Protein AF-A0AAU4BJX2-F1 (afdb_monomer)

Secondary structure (DSSP, 8-state):
----------HHHHHHHHHHHHHHHHHHHHH-TT-S-HHHHHHHHHHHHHHTT--PPPPPPPPPPPTT-SPPPPHHHHHHHHHHHHS--

Radius of gyration: 27.5 Å; Cα contacts (8 Å, 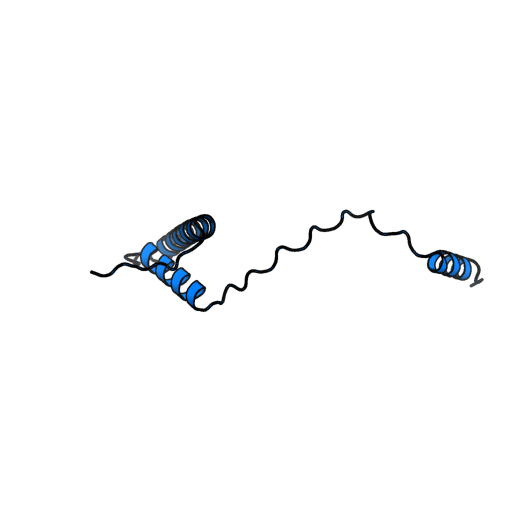|Δi|>4): 24; chains: 1; bounding box: 33×36×83 Å

Mean predicted aligned error: 17.18 Å

pLDDT: mean 71.54, std 13.53, range [39.69, 92.56]

Foldseek 3Di:
DDPPCPDPDDPVVVVVLQV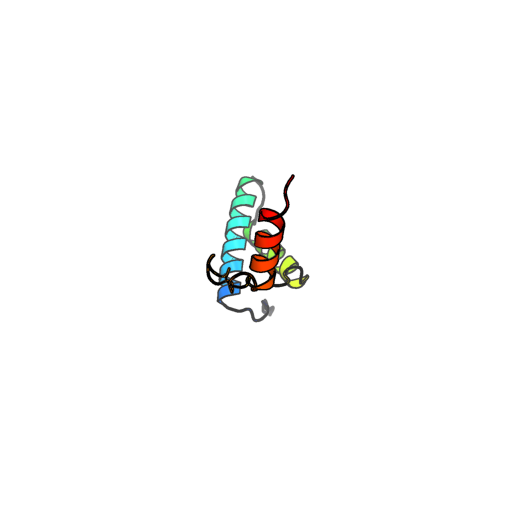QLVVQLVVVVVVDPPDPCSSVVSNVVVSVCVVVVVDPPPPDPDPDDPPPPDDPDPVVVVVVVVVVVPDDD

Solvent-accessible surface area (backbone atoms only — not comparable to full-atom values): 5714 Å² total; per-residue (Å²): 143,79,81,83,76,70,70,97,60,60,70,67,60,50,51,53,50,55,52,51,23,52,54,47,16,54,56,43,53,73,72,34,96,75,63,89,53,37,52,62,53,30,45,52,52,52,50,54,46,57,72,67,57,73,70,67,81,75,74,78,76,74,80,79,75,63,92,83,76,67,79,72,81,57,71,66,56,58,52,51,53,51,54,59,70,67,52,81,131

Sequence (89 aa):
MTTDDAPDRDPDVQREIDVAVRELARRLAGWAGGMQNPEAFAREFFNDMLAAQTWRPIPKPAPLRAPGTGTGPPDEFFTLTENIRRKPR

Nearest PDB structures (foldseek):
  5bsh-assembly1_D  TM=4.589E-01  e=5.312E+00  Medicago truncatula
  2m64-assembly1_A  TM=3.711E-01  e=9.737E+00  Phleum pratense

Structure (mmCIF, N/CA/C/O backbone):
data_AF-A0AAU4BJX2-F1
#
_entry.id   AF-A0AAU4BJX2-F1
#
loop_
_atom_site.group_PDB
_atom_site.id
_atom_site.type_symbol
_atom_site.label_atom_id
_atom_site.label_alt_id
_atom_site.label_comp_id
_atom_site.label_asym_id
_atom_site.label_entity_id
_atom_site.label_seq_id
_atom_site.pdbx_PDB_ins_code
_atom_site.Cartn_x
_atom_site.Cartn_y
_atom_site.Cartn_z
_atom_site.occupancy
_atom_site.B_iso_or_equiv
_atom_site.auth_seq_id
_atom_site.auth_comp_id
_atom_site.auth_asym_id
_atom_site.auth_atom_id
_atom_site.pdbx_PDB_model_num
ATOM 1 N N . MET A 1 1 ? 5.394 -17.946 22.851 1.00 41.12 1 MET A N 1
ATOM 2 C CA . MET A 1 1 ? 6.162 -18.442 21.696 1.00 41.12 1 MET A CA 1
ATOM 3 C C . MET A 1 1 ? 5.307 -18.198 20.468 1.00 41.12 1 MET A C 1
ATOM 5 O O . MET A 1 1 ? 4.435 -19.005 20.193 1.00 41.12 1 MET A O 1
ATOM 9 N N . THR A 1 2 ? 5.510 -17.052 19.821 1.00 39.69 2 THR A N 1
ATOM 10 C CA . THR A 1 2 ? 4.966 -16.736 18.495 1.00 39.69 2 THR A CA 1
ATOM 11 C C . THR A 1 2 ? 6.005 -15.825 17.862 1.00 39.69 2 THR A C 1
ATOM 13 O O . THR A 1 2 ? 6.056 -14.637 18.166 1.00 39.69 2 THR A O 1
ATOM 16 N N . THR A 1 3 ? 6.949 -16.415 17.134 1.00 45.31 3 THR A N 1
ATOM 17 C CA . THR A 1 3 ? 7.879 -15.641 16.316 1.00 45.31 3 THR A CA 1
ATOM 18 C C . THR A 1 3 ? 7.062 -15.150 15.131 1.00 45.31 3 THR A C 1
ATOM 20 O O . THR A 1 3 ? 6.546 -15.959 14.364 1.00 45.31 3 THR A O 1
ATOM 23 N N . ASP A 1 4 ? 6.854 -13.839 15.078 1.00 46.31 4 ASP A N 1
ATOM 24 C CA . ASP A 1 4 ? 6.318 -13.110 13.934 1.00 46.31 4 ASP A CA 1
ATOM 25 C C . ASP A 1 4 ? 7.336 -13.275 12.795 1.00 46.31 4 ASP A C 1
ATOM 27 O O . ASP A 1 4 ? 8.307 -12.528 12.689 1.00 46.31 4 ASP A O 1
ATOM 31 N N . ASP A 1 5 ? 7.214 -14.372 12.048 1.00 49.84 5 ASP A N 1
ATOM 32 C CA . ASP A 1 5 ? 8.086 -14.710 10.924 1.00 49.84 5 ASP A CA 1
ATOM 33 C C . ASP A 1 5 ? 7.676 -13.814 9.747 1.00 49.84 5 ASP A C 1
ATOM 35 O O . ASP A 1 5 ? 6.961 -14.212 8.824 1.00 49.84 5 ASP A O 1
ATOM 39 N N . ALA A 1 6 ? 8.051 -12.534 9.826 1.00 56.84 6 ALA A N 1
ATOM 40 C CA . ALA A 1 6 ? 8.067 -11.687 8.649 1.00 56.84 6 ALA A CA 1
ATOM 41 C C . ALA A 1 6 ? 8.946 -12.413 7.617 1.00 56.84 6 ALA A C 1
ATOM 43 O O .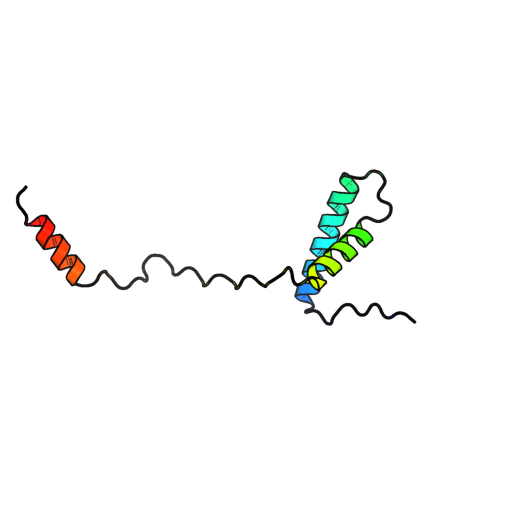 ALA A 1 6 ? 10.084 -12.753 7.949 1.00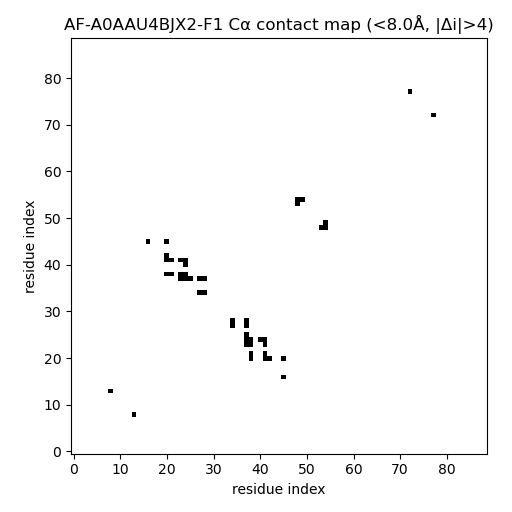 56.84 6 ALA A O 1
ATOM 44 N N . PRO A 1 7 ? 8.438 -12.698 6.404 1.00 59.41 7 PRO A N 1
ATOM 45 C CA . PRO A 1 7 ? 9.202 -13.458 5.423 1.00 59.41 7 PRO A CA 1
ATOM 46 C C . PRO A 1 7 ? 10.546 -12.763 5.209 1.00 59.41 7 PRO A C 1
ATOM 48 O O . PRO A 1 7 ? 10.578 -11.532 5.177 1.00 59.41 7 PRO A O 1
ATOM 51 N N . ASP A 1 8 ? 11.625 -13.542 5.101 1.00 64.69 8 ASP A N 1
ATOM 52 C CA . ASP A 1 8 ? 12.991 -13.048 4.903 1.00 64.69 8 ASP A CA 1
ATOM 53 C C . ASP A 1 8 ? 13.018 -12.114 3.680 1.00 64.69 8 ASP A C 1
ATOM 55 O O . ASP A 1 8 ? 12.959 -12.542 2.524 1.00 64.69 8 ASP A O 1
ATOM 59 N N . ARG A 1 9 ? 12.945 -10.809 3.953 1.00 70.31 9 ARG A N 1
ATOM 60 C CA . ARG A 1 9 ? 12.762 -9.736 2.974 1.00 70.31 9 ARG A CA 1
ATOM 61 C C . ARG A 1 9 ? 14.056 -8.951 2.900 1.00 70.31 9 ARG A C 1
ATOM 63 O O . ARG A 1 9 ? 14.693 -8.680 3.916 1.00 70.31 9 ARG A O 1
ATOM 70 N N . ASP A 1 10 ? 14.390 -8.524 1.688 1.00 82.69 10 ASP A N 1
ATOM 71 C CA . ASP A 1 10 ? 15.489 -7.595 1.452 1.00 82.69 10 ASP A CA 1
ATOM 72 C C . ASP A 1 10 ? 15.361 -6.369 2.392 1.00 82.69 10 ASP A C 1
ATOM 74 O O . ASP A 1 10 ? 14.270 -5.790 2.499 1.00 82.69 10 ASP A O 1
ATOM 78 N N . PRO A 1 11 ? 16.437 -5.969 3.096 1.00 82.81 11 PRO A N 1
ATOM 79 C CA . PRO A 1 11 ? 16.392 -4.895 4.088 1.00 82.81 11 PRO A CA 1
ATOM 80 C C . PRO A 1 11 ? 15.991 -3.537 3.499 1.00 82.81 11 PRO A C 1
ATOM 82 O O . PRO A 1 11 ? 15.409 -2.712 4.210 1.00 82.81 11 PRO A O 1
ATOM 85 N N . ASP A 1 12 ? 16.271 -3.286 2.220 1.00 78.75 12 ASP A N 1
ATOM 86 C CA . ASP A 1 12 ? 15.841 -2.061 1.551 1.00 78.75 12 ASP A CA 1
ATOM 87 C C . ASP A 1 12 ? 14.341 -2.113 1.238 1.00 78.75 12 ASP A C 1
ATOM 89 O O . ASP A 1 12 ? 13.629 -1.142 1.490 1.00 78.75 12 ASP A O 1
ATOM 93 N N . VAL A 1 13 ? 13.821 -3.268 0.806 1.00 80.44 13 VAL A N 1
ATOM 94 C CA . VAL A 1 13 ? 12.372 -3.475 0.624 1.00 80.44 13 VAL A CA 1
ATOM 95 C C . VAL A 1 13 ? 11.634 -3.312 1.952 1.00 80.44 13 VAL A C 1
ATOM 97 O O . VAL A 1 13 ? 10.587 -2.667 2.007 1.00 80.44 13 VAL A O 1
ATOM 100 N N . GLN A 1 14 ? 12.194 -3.841 3.040 1.00 82.75 14 GLN A N 1
ATOM 101 C CA . GLN A 1 14 ? 11.602 -3.709 4.367 1.00 82.75 14 GLN A CA 1
ATOM 102 C C . GLN A 1 14 ? 11.563 -2.246 4.837 1.00 82.75 14 GLN A C 1
ATOM 104 O O . GLN A 1 14 ? 10.557 -1.814 5.404 1.00 82.75 14 GLN A O 1
ATOM 109 N N . ARG A 1 15 ? 12.603 -1.457 4.531 1.00 86.81 15 ARG A N 1
ATOM 110 C CA . ARG A 1 15 ? 12.636 -0.016 4.820 1.00 86.81 15 ARG A CA 1
ATOM 111 C C . ARG A 1 15 ? 11.555 0.747 4.055 1.00 86.81 15 ARG A C 1
ATOM 113 O O . ARG A 1 15 ? 10.874 1.584 4.644 1.00 86.81 15 ARG A O 1
ATOM 120 N N . GLU A 1 16 ? 11.372 0.450 2.771 1.00 86.19 16 GLU A N 1
ATOM 121 C CA . GLU A 1 16 ? 10.332 1.086 1.951 1.00 86.19 16 GLU A CA 1
ATOM 122 C C . GLU A 1 16 ? 8.920 0.732 2.442 1.00 86.19 16 GLU A C 1
ATOM 124 O O . GLU A 1 16 ? 8.048 1.601 2.513 1.00 86.19 16 GLU A O 1
ATOM 129 N N . ILE A 1 17 ? 8.699 -0.518 2.868 1.00 86.19 17 ILE A N 1
ATOM 130 C CA . ILE A 1 17 ? 7.439 -0.937 3.498 1.00 86.19 17 ILE A CA 1
ATOM 131 C C . ILE A 1 17 ? 7.189 -0.140 4.783 1.00 86.19 17 ILE A C 1
ATOM 133 O O . ILE A 1 17 ? 6.085 0.362 4.980 1.00 86.19 17 ILE A O 1
ATOM 137 N N . ASP A 1 18 ? 8.198 0.030 5.640 1.00 89.06 18 ASP A N 1
ATOM 138 C CA . ASP A 1 18 ? 8.053 0.795 6.884 1.00 89.06 18 ASP A CA 1
ATOM 139 C C . ASP A 1 18 ? 7.698 2.267 6.624 1.00 89.06 18 ASP A C 1
ATOM 141 O O . ASP A 1 18 ? 6.868 2.848 7.332 1.00 89.06 18 ASP A O 1
ATOM 145 N N . VAL A 1 19 ? 8.282 2.875 5.587 1.00 92.56 19 VAL A N 1
ATOM 146 C CA . VAL A 1 19 ? 7.923 4.233 5.148 1.00 92.56 19 VAL A CA 1
ATOM 147 C C . VAL A 1 19 ? 6.468 4.275 4.672 1.00 92.56 19 VAL A C 1
ATOM 149 O O . VAL A 1 19 ? 5.707 5.147 5.099 1.00 92.56 19 VAL A O 1
ATOM 152 N N . ALA A 1 20 ? 6.053 3.314 3.846 1.00 89.12 20 ALA A N 1
ATOM 153 C CA . ALA A 1 20 ? 4.693 3.240 3.322 1.00 89.12 20 ALA A CA 1
ATOM 154 C C . ALA A 1 20 ? 3.642 3.032 4.431 1.00 89.12 20 ALA A C 1
ATOM 156 O O . ALA A 1 20 ? 2.598 3.691 4.422 1.00 89.12 20 ALA A O 1
ATOM 157 N N . VAL A 1 21 ? 3.941 2.187 5.425 1.00 91.38 21 VAL A N 1
ATOM 158 C CA . VAL A 1 21 ? 3.109 1.966 6.621 1.00 91.38 21 VAL A CA 1
ATOM 159 C C . VAL A 1 21 ? 2.913 3.270 7.390 1.00 91.38 21 VAL A C 1
ATOM 161 O O . VAL A 1 21 ? 1.779 3.631 7.704 1.00 91.38 21 VAL A O 1
ATOM 164 N N . ARG A 1 22 ? 3.992 4.019 7.651 1.00 91.94 22 ARG A N 1
ATOM 165 C CA . ARG A 1 22 ? 3.926 5.293 8.388 1.00 91.94 22 ARG A CA 1
ATOM 166 C C . ARG A 1 22 ? 3.113 6.353 7.654 1.00 91.94 22 ARG A C 1
ATOM 168 O O . ARG A 1 22 ? 2.312 7.052 8.275 1.00 91.94 22 ARG A O 1
ATOM 175 N N . GLU A 1 23 ? 3.298 6.474 6.343 1.00 91.19 23 GLU A N 1
ATOM 176 C CA . GLU A 1 23 ? 2.537 7.427 5.530 1.00 91.19 23 GLU A CA 1
ATOM 177 C C . GLU A 1 23 ? 1.047 7.073 5.482 1.00 91.19 23 GLU A C 1
ATOM 179 O O . GLU A 1 23 ? 0.194 7.953 5.635 1.00 91.19 23 GLU A O 1
ATOM 184 N N . LEU A 1 24 ? 0.714 5.787 5.333 1.00 88.88 24 LEU A N 1
ATOM 185 C CA . LEU A 1 24 ? -0.672 5.331 5.371 1.00 88.88 24 LEU A CA 1
ATOM 186 C C . LEU A 1 24 ? -1.297 5.574 6.750 1.00 88.88 24 LEU A C 1
ATOM 188 O O . LEU A 1 24 ? -2.380 6.153 6.833 1.00 88.88 24 LEU A O 1
ATOM 192 N N . ALA A 1 25 ? -0.595 5.228 7.829 1.00 90.00 25 ALA A N 1
ATOM 193 C CA . ALA A 1 25 ? -1.056 5.453 9.194 1.00 90.00 25 ALA A CA 1
ATOM 194 C C . ALA A 1 25 ? -1.327 6.939 9.476 1.00 90.00 25 ALA A C 1
ATOM 196 O O . ALA A 1 25 ? -2.365 7.280 10.043 1.00 90.00 25 ALA A O 1
ATOM 197 N N . ARG A 1 26 ? -0.447 7.844 9.019 1.00 87.56 26 ARG A N 1
ATOM 198 C CA . ARG A 1 26 ? -0.643 9.298 9.151 1.00 87.56 26 ARG A CA 1
ATOM 199 C C . ARG A 1 26 ? -1.905 9.772 8.427 1.00 87.56 26 ARG A C 1
ATOM 201 O O . ARG A 1 26 ? -2.659 10.576 8.971 1.00 87.56 26 ARG A O 1
ATOM 208 N N . ARG A 1 27 ? -2.149 9.280 7.208 1.00 85.50 27 ARG A N 1
ATOM 209 C CA . ARG A 1 27 ? -3.353 9.626 6.430 1.00 85.50 27 ARG A CA 1
ATOM 210 C C . ARG A 1 27 ? -4.625 9.106 7.097 1.00 85.50 27 ARG A C 1
ATOM 212 O O . ARG A 1 27 ? -5.615 9.830 7.153 1.00 85.50 27 ARG A O 1
ATOM 219 N N . LEU A 1 28 ? -4.579 7.890 7.642 1.00 85.44 28 LEU A N 1
ATOM 220 C CA . LEU A 1 28 ? -5.700 7.274 8.355 1.00 85.44 28 LEU A CA 1
ATOM 221 C C . LEU A 1 28 ? -6.010 7.985 9.675 1.00 85.44 28 LEU A C 1
ATOM 223 O O . LEU A 1 28 ? -7.178 8.230 9.966 1.00 85.44 28 LEU A O 1
ATOM 227 N N . ALA A 1 29 ? -4.985 8.396 10.424 1.00 81.19 29 ALA A N 1
ATOM 228 C CA . ALA A 1 29 ? -5.146 9.199 11.634 1.00 81.19 29 ALA A CA 1
ATOM 229 C C . ALA A 1 29 ? -5.859 10.538 11.364 1.00 81.19 29 ALA A C 1
ATOM 231 O O . ALA A 1 29 ? -6.618 11.010 12.205 1.00 81.19 29 ALA A O 1
ATOM 232 N N . GLY A 1 30 ? -5.654 11.132 10.182 1.00 73.94 30 GLY A N 1
ATOM 233 C CA . GLY A 1 30 ? -6.360 12.345 9.756 1.00 73.94 30 GLY A CA 1
ATOM 234 C C . GLY A 1 30 ? -7.813 12.116 9.318 1.00 73.94 30 GLY A C 1
ATOM 235 O O . GLY A 1 30 ? -8.617 13.041 9.376 1.00 73.94 30 GLY A O 1
ATOM 236 N N . TRP A 1 31 ? -8.157 10.901 8.883 1.00 69.00 31 TRP A N 1
ATOM 237 C CA . TRP A 1 31 ? -9.503 10.538 8.420 1.00 69.00 31 TRP A CA 1
ATOM 238 C C . TRP A 1 31 ? -10.409 10.025 9.539 1.00 69.00 31 TRP A C 1
ATOM 240 O O . TRP A 1 31 ? -11.619 10.239 9.507 1.00 69.00 31 TRP A O 1
ATOM 250 N N . ALA A 1 32 ? -9.836 9.350 10.530 1.00 57.94 32 ALA A N 1
ATOM 251 C CA . ALA A 1 32 ? -10.581 8.703 11.592 1.00 57.94 32 ALA A CA 1
ATOM 252 C C . ALA A 1 32 ? -10.171 9.291 12.941 1.00 57.94 32 ALA A C 1
ATOM 254 O O . ALA A 1 32 ? -9.250 8.791 13.587 1.00 57.94 32 ALA A O 1
ATOM 255 N N . GLY A 1 33 ? -10.906 10.304 13.407 1.00 57.50 33 GLY A N 1
ATOM 256 C CA . GLY A 1 33 ? -10.921 10.713 14.817 1.00 57.50 33 GLY A CA 1
ATOM 257 C C . GLY A 1 33 ? -11.496 9.613 15.725 1.00 57.50 33 GLY A C 1
ATOM 258 O O . GLY A 1 33 ? -12.498 9.827 16.396 1.00 57.50 33 GLY A O 1
ATOM 259 N N . GLY A 1 34 ? -10.916 8.409 15.683 1.00 62.00 34 GLY A N 1
ATOM 260 C CA . GLY A 1 34 ? -11.442 7.196 16.309 1.00 62.00 34 GLY A CA 1
ATOM 261 C C . GLY A 1 34 ? -10.719 5.890 15.951 1.00 62.00 34 GLY A C 1
ATOM 262 O O . GLY A 1 34 ? -11.016 4.867 16.563 1.00 62.00 34 GLY A O 1
ATOM 263 N N . MET A 1 35 ? -9.763 5.874 15.010 1.00 74.75 35 MET A N 1
ATOM 264 C CA . MET A 1 35 ? -8.972 4.660 14.766 1.00 74.75 35 MET A CA 1
ATOM 265 C C . MET A 1 35 ? -7.934 4.496 15.882 1.00 74.75 35 MET A C 1
ATOM 267 O O . MET A 1 35 ? -6.988 5.272 15.972 1.00 74.75 35 MET A O 1
ATOM 271 N N . 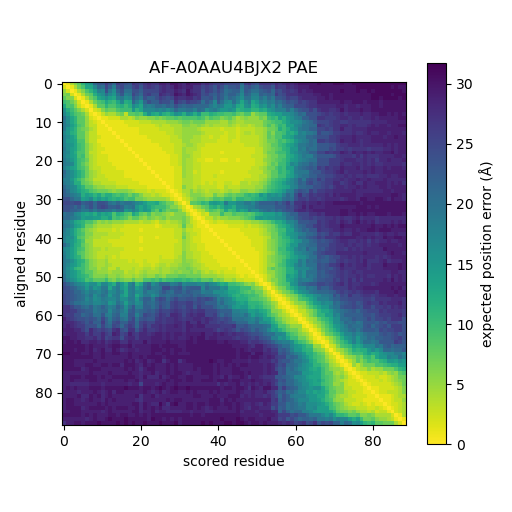GLN A 1 36 ? -8.115 3.488 16.742 1.00 77.81 36 GLN A N 1
ATOM 272 C CA . GLN A 1 36 ? -7.242 3.253 17.902 1.00 77.81 36 GLN A CA 1
ATOM 273 C C . GLN A 1 36 ? -5.799 2.907 17.521 1.00 77.81 36 GLN A C 1
ATOM 275 O O . GLN A 1 36 ? -4.887 3.225 18.278 1.00 77.81 36 GLN A O 1
ATOM 280 N N . ASN A 1 37 ? -5.583 2.248 16.378 1.00 86.81 37 ASN A N 1
ATOM 281 C CA . ASN A 1 37 ? -4.247 1.823 15.968 1.00 86.81 37 ASN A CA 1
ATOM 282 C C . ASN A 1 37 ? -4.070 1.819 14.434 1.00 86.81 37 ASN A C 1
ATOM 284 O O . ASN A 1 37 ? -4.137 0.765 13.795 1.00 86.81 37 ASN A O 1
ATOM 288 N N . PRO A 1 38 ? -3.876 3.000 13.820 1.00 84.12 38 PRO A N 1
ATOM 289 C CA . PRO A 1 38 ? -3.730 3.129 12.370 1.00 84.12 38 PRO A CA 1
ATOM 290 C C . PRO A 1 38 ? -2.437 2.503 11.830 1.00 84.12 38 PRO A C 1
ATOM 292 O O . PRO A 1 38 ? -2.399 2.089 10.674 1.00 84.12 38 PRO A O 1
ATOM 295 N N . GLU A 1 39 ? -1.390 2.403 12.653 1.00 88.00 39 GLU A N 1
ATOM 296 C CA . GLU A 1 39 ? -0.116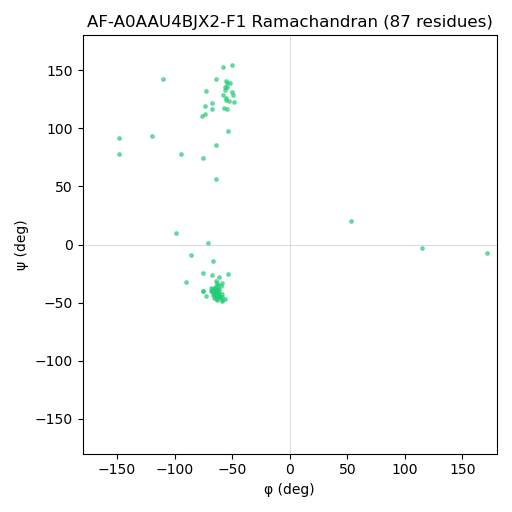 1.792 12.262 1.00 88.00 39 GLU A CA 1
ATOM 297 C C . GLU A 1 39 ? -0.229 0.270 12.145 1.00 88.00 39 GLU A C 1
ATOM 299 O O . GLU A 1 39 ? 0.202 -0.295 11.140 1.00 88.00 39 GLU A O 1
ATOM 304 N N . ALA A 1 40 ? -0.889 -0.384 13.108 1.00 87.44 40 ALA A N 1
ATOM 305 C CA . ALA A 1 40 ? -1.160 -1.819 13.033 1.00 87.44 40 ALA A CA 1
ATOM 306 C C . ALA A 1 40 ? -2.029 -2.169 11.817 1.00 87.44 40 ALA A C 1
ATOM 308 O O . ALA A 1 40 ? -1.699 -3.085 11.069 1.00 87.44 40 ALA A O 1
ATOM 309 N N . PHE A 1 41 ? -3.090 -1.392 11.566 1.00 88.31 41 PHE A N 1
ATOM 310 C CA . PHE A 1 41 ? -3.925 -1.580 10.378 1.00 88.31 41 PHE A CA 1
ATOM 311 C C . PHE A 1 41 ? -3.115 -1.450 9.081 1.00 88.31 41 PHE A C 1
ATOM 313 O O . PHE A 1 41 ? -3.214 -2.300 8.199 1.00 88.31 41 PHE A O 1
ATOM 320 N N . ALA A 1 42 ? -2.301 -0.397 8.959 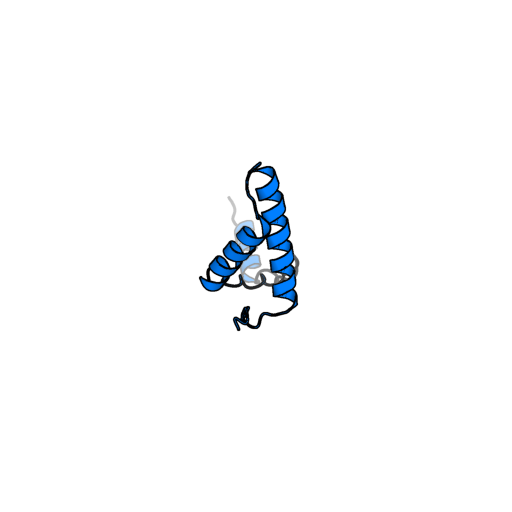1.00 89.69 42 ALA A N 1
ATOM 321 C CA . ALA A 1 42 ? -1.484 -0.183 7.771 1.00 89.69 42 ALA A CA 1
ATOM 322 C C . ALA A 1 42 ? -0.495 -1.337 7.554 1.00 89.69 42 ALA A C 1
ATOM 324 O O . ALA A 1 42 ? -0.299 -1.771 6.420 1.00 89.69 42 ALA A O 1
ATOM 325 N N . ARG A 1 43 ? 0.097 -1.864 8.629 1.00 89.00 43 ARG A N 1
ATOM 326 C CA . ARG A 1 43 ? 1.045 -2.975 8.548 1.00 89.00 43 ARG A CA 1
ATOM 327 C C . ARG A 1 43 ? 0.396 -4.271 8.068 1.00 89.00 43 ARG A C 1
ATOM 329 O O . ARG A 1 43 ? 0.922 -4.887 7.144 1.00 89.00 43 ARG A O 1
ATOM 336 N N . GLU A 1 44 ? -0.759 -4.622 8.624 1.00 87.06 44 GLU A N 1
ATOM 337 C CA . GLU A 1 44 ? -1.561 -5.763 8.164 1.00 87.06 44 GLU A CA 1
ATOM 338 C C . GLU A 1 44 ? -1.963 -5.605 6.692 1.00 87.06 44 GLU A C 1
ATOM 340 O O . GLU A 1 44 ? -1.748 -6.511 5.893 1.00 87.06 44 GLU A O 1
ATOM 345 N N . PHE A 1 45 ? -2.430 -4.416 6.292 1.00 86.62 45 PHE A N 1
ATOM 346 C CA . PHE A 1 45 ? -2.795 -4.130 4.902 1.00 86.62 45 PHE A CA 1
ATOM 347 C C . PHE A 1 45 ? -1.641 -4.382 3.918 1.00 86.62 45 PHE A C 1
ATOM 349 O O . PHE A 1 45 ? -1.831 -5.021 2.882 1.00 86.62 45 PHE A O 1
ATOM 356 N N . PHE A 1 46 ? -0.434 -3.894 4.225 1.00 84.88 46 PHE A N 1
ATOM 357 C CA . PHE A 1 46 ? 0.729 -4.127 3.367 1.00 84.88 46 PHE A CA 1
ATOM 358 C C . PHE A 1 46 ? 1.169 -5.594 3.376 1.00 84.88 46 PHE A C 1
ATOM 360 O O . PHE A 1 46 ? 1.549 -6.106 2.324 1.00 84.88 46 PHE A O 1
ATOM 367 N N . ASN A 1 47 ? 1.094 -6.284 4.515 1.00 84.50 47 ASN A N 1
ATOM 368 C CA . ASN A 1 47 ? 1.417 -7.707 4.597 1.00 84.50 47 ASN A CA 1
ATOM 369 C C . ASN A 1 47 ? 0.469 -8.558 3.742 1.00 84.50 47 ASN A C 1
ATOM 371 O O . ASN A 1 47 ? 0.960 -9.353 2.939 1.00 84.50 47 ASN A O 1
ATOM 375 N N . ASP A 1 48 ? -0.844 -8.338 3.834 1.00 83.75 48 ASP A N 1
ATOM 376 C CA . ASP A 1 48 ? -1.849 -9.024 3.011 1.00 83.75 48 ASP A CA 1
ATOM 377 C C . ASP A 1 48 ? -1.643 -8.743 1.520 1.00 83.75 48 ASP A C 1
ATOM 379 O O . ASP A 1 48 ? -1.641 -9.650 0.685 1.00 83.75 48 ASP A O 1
ATOM 383 N N . MET A 1 49 ? -1.403 -7.478 1.172 1.00 81.31 49 MET A N 1
ATOM 384 C CA . MET A 1 49 ? -1.167 -7.075 -0.210 1.00 81.31 49 MET A CA 1
ATOM 385 C C . MET A 1 49 ? 0.113 -7.703 -0.792 1.00 81.31 49 MET A C 1
ATOM 387 O O . MET A 1 49 ? 0.151 -8.056 -1.970 1.00 81.31 49 MET A O 1
ATOM 391 N N . LEU A 1 50 ? 1.167 -7.864 0.009 1.00 77.44 50 LEU A N 1
ATOM 392 C CA . LEU A 1 50 ? 2.400 -8.530 -0.421 1.00 77.44 50 LEU A CA 1
ATOM 393 C C . LEU A 1 50 ? 2.227 -10.052 -0.501 1.00 77.44 50 LEU A C 1
ATOM 395 O O . LEU A 1 50 ? 2.705 -10.669 -1.455 1.00 77.44 50 LEU A O 1
ATOM 399 N N . ALA A 1 51 ? 1.520 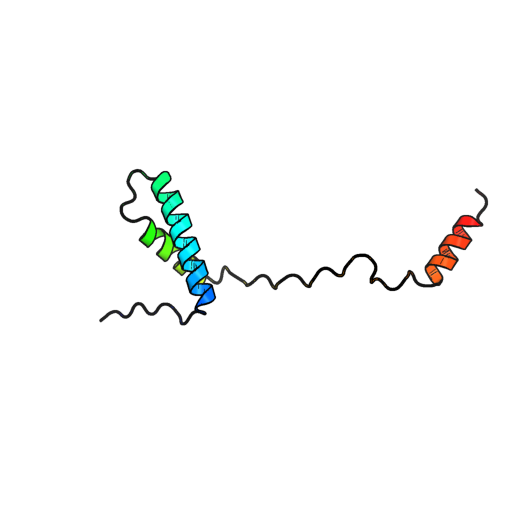-10.653 0.459 1.00 76.31 51 ALA A N 1
ATOM 400 C CA . ALA A 1 51 ? 1.215 -12.083 0.477 1.00 76.31 51 ALA A CA 1
ATOM 401 C C . ALA A 1 51 ? 0.365 -12.507 -0.732 1.00 76.31 51 ALA A C 1
ATOM 403 O O . ALA A 1 51 ? 0.577 -13.578 -1.298 1.00 76.31 51 ALA A O 1
ATOM 404 N N . ALA A 1 52 ? -0.535 -11.633 -1.190 1.00 75.00 52 ALA A N 1
ATOM 405 C CA . ALA A 1 52 ? -1.377 -11.854 -2.362 1.00 75.00 52 ALA A CA 1
ATOM 406 C C . ALA A 1 52 ? -0.628 -11.811 -3.716 1.00 75.00 52 ALA A C 1
ATOM 408 O O . ALA A 1 52 ? -1.263 -11.951 -4.762 1.00 75.00 52 ALA A O 1
ATOM 409 N N . GLN A 1 53 ? 0.700 -11.615 -3.738 1.00 64.12 53 GLN A N 1
ATOM 410 C CA . GLN A 1 53 ? 1.517 -11.473 -4.959 1.00 64.12 53 GLN A CA 1
ATOM 411 C C . GLN A 1 53 ? 1.015 -10.397 -5.946 1.00 64.12 53 GLN A C 1
ATOM 413 O O . GLN A 1 53 ? 1.384 -10.403 -7.124 1.00 64.12 53 GLN A O 1
ATOM 418 N N . THR A 1 54 ? 0.205 -9.431 -5.500 1.00 57.28 54 THR A N 1
ATOM 419 C CA . THR A 1 54 ? -0.309 -8.341 -6.352 1.00 57.28 54 THR A CA 1
ATOM 420 C C . THR A 1 54 ? 0.798 -7.396 -6.824 1.00 57.28 54 THR A C 1
ATOM 422 O O . THR A 1 54 ? 0.611 -6.647 -7.780 1.00 57.28 54 THR A O 1
ATOM 425 N N . TRP A 1 55 ? 1.982 -7.479 -6.214 1.00 57.09 55 TRP A N 1
ATOM 426 C CA . TRP A 1 55 ? 3.188 -6.772 -6.622 1.00 57.09 55 TRP A CA 1
ATOM 427 C C . TRP A 1 55 ? 4.030 -7.666 -7.527 1.00 57.09 55 TRP A C 1
ATOM 429 O O . TRP A 1 55 ? 5.045 -8.227 -7.117 1.00 57.09 55 TRP A O 1
ATOM 439 N N . ARG A 1 56 ? 3.635 -7.784 -8.799 1.00 59.09 56 ARG A N 1
ATOM 440 C CA . ARG A 1 56 ? 4.619 -8.155 -9.819 1.00 59.09 56 ARG A CA 1
ATOM 441 C C . ARG A 1 56 ? 5.600 -6.988 -9.937 1.00 59.09 56 ARG A C 1
ATOM 443 O O . ARG A 1 56 ? 5.145 -5.883 -10.236 1.00 59.09 56 ARG A O 1
ATOM 450 N N . PRO A 1 57 ? 6.911 -7.188 -9.715 1.00 56.47 57 PRO A N 1
ATOM 451 C CA . PRO A 1 57 ? 7.880 -6.130 -9.947 1.00 56.47 57 PRO A CA 1
ATOM 452 C C . PRO A 1 57 ? 7.745 -5.685 -11.402 1.00 56.47 57 PRO A C 1
ATOM 454 O O . PRO A 1 57 ? 7.928 -6.481 -12.325 1.00 56.47 57 PRO A O 1
ATOM 457 N N . ILE A 1 58 ? 7.368 -4.423 -11.612 1.00 58.62 58 ILE A N 1
ATOM 458 C CA . ILE A 1 58 ? 7.396 -3.831 -12.945 1.00 58.62 58 ILE A CA 1
ATOM 459 C C . ILE A 1 58 ? 8.881 -3.743 -13.301 1.00 58.62 58 ILE A C 1
ATOM 461 O O . ILE A 1 58 ? 9.623 -3.061 -12.586 1.00 58.62 58 ILE A O 1
ATOM 465 N N . PRO A 1 59 ? 9.353 -4.455 -14.339 1.00 58.78 59 PRO A N 1
ATOM 466 C CA . PRO A 1 59 ? 10.752 -4.391 -14.714 1.00 58.78 59 PRO A CA 1
ATOM 467 C C . PRO A 1 59 ? 11.116 -2.933 -14.973 1.00 58.78 59 PRO A C 1
ATOM 469 O O . PRO A 1 59 ? 10.379 -2.207 -15.647 1.00 58.78 59 PRO A O 1
ATOM 472 N N . LYS A 1 60 ? 12.247 -2.505 -14.403 1.00 60.41 60 LYS A N 1
ATOM 473 C CA . LYS A 1 60 ? 12.784 -1.161 -14.604 1.00 60.41 60 LYS A CA 1
ATOM 474 C C . LYS A 1 60 ? 12.782 -0.873 -16.110 1.00 60.41 60 LYS A C 1
ATOM 476 O O . LYS A 1 60 ? 13.369 -1.667 -16.853 1.00 60.41 60 LYS A O 1
ATOM 481 N N . PRO A 1 61 ? 12.121 0.201 -16.579 1.00 57.84 61 PRO A N 1
ATOM 482 C CA . PRO A 1 61 ? 12.099 0.507 -17.999 1.00 57.84 61 PRO A CA 1
ATOM 483 C C . PRO A 1 61 ? 13.541 0.620 -18.490 1.00 57.84 61 PRO A C 1
ATOM 485 O O . PRO A 1 61 ? 14.392 1.206 -17.810 1.00 57.84 61 PRO A O 1
ATOM 488 N N . ALA A 1 62 ? 13.823 0.013 -19.646 1.00 66.00 62 ALA A N 1
ATOM 489 C CA . ALA A 1 62 ? 15.130 0.129 -20.273 1.00 66.00 62 ALA A CA 1
ATOM 490 C C . ALA A 1 62 ? 15.494 1.621 -20.375 1.00 66.00 62 ALA A C 1
ATOM 492 O O . ALA A 1 62 ? 14.609 2.433 -20.667 1.00 66.00 62 ALA A O 1
ATOM 493 N N . PRO A 1 63 ? 16.756 2.004 -20.105 1.00 67.31 63 PRO A N 1
ATOM 494 C CA . PRO A 1 63 ? 17.163 3.397 -20.200 1.00 67.31 63 PRO A CA 1
ATOM 495 C C . PRO A 1 63 ? 16.772 3.925 -21.580 1.00 67.31 63 PRO A C 1
ATOM 497 O O . PRO A 1 63 ? 17.140 3.341 -22.603 1.00 67.31 63 PRO A O 1
ATOM 500 N N . LEU A 1 64 ? 15.979 4.999 -21.597 1.00 63.69 64 LEU A N 1
ATOM 501 C CA . LEU A 1 64 ? 15.596 5.678 -22.827 1.00 63.69 64 LEU A CA 1
ATOM 502 C C . LEU A 1 64 ? 16.888 6.037 -23.566 1.00 63.69 64 LEU A C 1
ATOM 504 O O . LEU A 1 64 ? 17.718 6.786 -23.046 1.00 63.69 64 LEU A O 1
ATOM 508 N N . ARG A 1 65 ? 17.091 5.465 -24.759 1.00 57.66 65 ARG A N 1
ATOM 509 C CA . ARG A 1 65 ? 18.204 5.866 -25.622 1.00 57.66 65 ARG A CA 1
ATOM 510 C C . ARG A 1 65 ? 18.056 7.357 -25.899 1.00 57.66 65 ARG A C 1
ATOM 512 O O . ARG A 1 65 ? 16.983 7.804 -26.301 1.00 57.66 65 ARG A O 1
ATOM 519 N N . ALA A 1 66 ? 19.128 8.113 -25.674 1.00 58.62 66 ALA A N 1
ATOM 520 C CA . ALA A 1 66 ? 19.145 9.535 -25.966 1.00 58.62 66 ALA A CA 1
ATOM 521 C C . ALA A 1 66 ? 18.736 9.771 -27.437 1.00 58.62 66 ALA A C 1
ATOM 523 O O . ALA A 1 66 ? 19.212 9.038 -28.322 1.00 58.62 66 ALA A O 1
ATOM 524 N N . PRO A 1 67 ? 17.864 10.760 -27.713 1.00 51.03 67 PRO A N 1
ATOM 525 C CA . PRO A 1 67 ? 17.533 11.137 -29.080 1.00 51.03 67 PRO A CA 1
ATOM 526 C C . PRO A 1 67 ? 18.829 11.486 -29.827 1.00 51.03 67 PRO A C 1
ATOM 528 O O . PRO A 1 67 ? 19.628 12.282 -29.344 1.00 51.03 67 PRO A O 1
ATOM 531 N N . GLY A 1 68 ? 19.062 10.837 -30.974 1.00 56.25 68 GLY A N 1
ATOM 532 C CA . GLY A 1 68 ? 20.273 11.017 -31.792 1.00 56.25 68 GLY A CA 1
ATOM 533 C C . GLY A 1 68 ? 21.193 9.795 -31.921 1.00 56.25 68 GLY A C 1
ATOM 534 O O . GLY A 1 68 ? 22.160 9.856 -32.666 1.00 56.25 68 GLY A O 1
ATOM 535 N N . THR A 1 69 ? 20.892 8.671 -31.259 1.00 56.97 69 THR A N 1
ATOM 536 C CA . THR A 1 69 ? 21.659 7.406 -31.398 1.00 56.97 69 THR A CA 1
ATOM 537 C C . THR A 1 69 ? 21.022 6.389 -32.354 1.00 56.97 69 THR A C 1
ATOM 539 O O . THR A 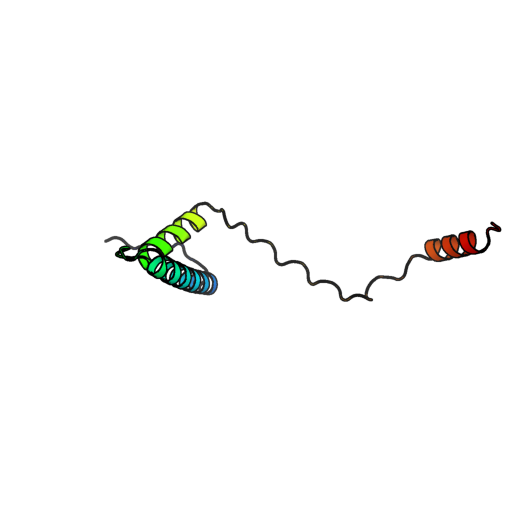1 69 ? 21.435 5.230 -32.408 1.00 56.97 69 THR A O 1
ATOM 542 N N . GLY A 1 70 ? 19.998 6.799 -33.105 1.00 57.84 70 GLY A N 1
ATOM 543 C CA . GLY A 1 70 ? 19.449 5.983 -34.183 1.00 57.84 70 GLY A CA 1
ATOM 544 C C . GLY A 1 70 ? 20.417 5.954 -35.360 1.00 57.84 70 GLY A C 1
ATOM 545 O O . GLY A 1 70 ? 20.892 7.005 -35.786 1.00 57.84 70 GLY A O 1
ATOM 546 N N . THR A 1 71 ? 20.700 4.764 -35.891 1.00 61.84 71 THR A N 1
ATOM 547 C CA . THR A 1 71 ? 21.279 4.620 -37.230 1.00 61.84 71 THR A CA 1
ATOM 548 C C . THR A 1 71 ? 20.438 5.464 -38.185 1.00 61.84 71 THR A C 1
ATOM 550 O O . THR A 1 71 ? 19.208 5.379 -38.146 1.00 61.84 71 THR A O 1
ATOM 553 N N . GLY A 1 72 ? 21.092 6.327 -38.971 1.00 59.53 72 GLY A N 1
ATOM 554 C CA . GLY A 1 72 ? 20.413 7.173 -39.951 1.00 59.53 72 GLY A CA 1
ATOM 555 C C . GLY A 1 72 ? 19.476 6.347 -40.840 1.00 59.53 72 GLY A C 1
ATOM 556 O O . GLY A 1 72 ? 19.676 5.136 -40.977 1.00 59.53 72 GLY A O 1
ATOM 557 N N . PRO A 1 73 ? 18.425 6.963 -41.403 1.00 63.50 73 PRO A N 1
ATOM 558 C CA . PRO A 1 73 ? 17.482 6.232 -42.233 1.00 63.50 73 PRO A CA 1
ATOM 559 C C . PRO A 1 73 ? 18.235 5.526 -43.377 1.00 63.50 73 PRO A C 1
ATOM 561 O O . PRO A 1 73 ? 19.191 6.099 -43.905 1.00 63.50 73 PRO A O 1
ATOM 564 N N . PRO A 1 74 ? 17.847 4.287 -43.733 1.00 64.81 74 PRO A N 1
ATOM 565 C CA . PRO A 1 74 ? 18.532 3.514 -44.767 1.00 64.81 74 PRO A CA 1
ATOM 566 C C . PRO A 1 74 ? 18.535 4.271 -46.102 1.00 64.81 74 PRO A C 1
ATOM 568 O O . PRO A 1 74 ? 17.619 5.047 -46.370 1.00 64.81 74 PRO A O 1
ATOM 571 N N . ASP A 1 75 ? 19.526 4.022 -46.963 1.00 65.19 75 ASP A N 1
ATOM 572 C CA . ASP A 1 75 ? 19.687 4.695 -48.269 1.00 65.19 75 ASP A CA 1
ATOM 573 C C . ASP A 1 75 ? 18.427 4.620 -49.160 1.00 65.19 75 ASP A C 1
ATOM 575 O O . ASP A 1 75 ? 18.155 5.502 -49.983 1.00 65.19 75 ASP A O 1
ATOM 579 N N . GLU A 1 76 ? 17.590 3.602 -48.947 1.00 63.53 76 GLU A N 1
ATOM 580 C CA . GLU A 1 76 ? 16.271 3.456 -49.570 1.00 63.53 76 GLU A CA 1
ATOM 581 C C . GLU A 1 76 ? 15.324 4.626 -49.248 1.00 63.53 76 GLU A C 1
ATOM 583 O O . GLU A 1 76 ? 14.568 5.072 -50.112 1.00 63.53 76 GLU A O 1
ATOM 588 N N . PHE A 1 77 ? 15.397 5.188 -48.038 1.00 66.38 77 PHE A N 1
ATOM 589 C CA . PHE A 1 77 ? 14.615 6.355 -47.623 1.00 66.38 77 PHE A CA 1
ATOM 590 C C . PHE A 1 77 ? 15.052 7.626 -48.362 1.00 66.38 77 PHE A C 1
ATOM 592 O O . PHE A 1 77 ? 14.213 8.424 -48.792 1.00 66.38 77 PHE A O 1
ATOM 599 N N . PHE A 1 78 ? 16.358 7.806 -48.572 1.00 69.06 78 PHE A N 1
ATOM 600 C CA . PHE A 1 78 ? 16.888 8.912 -49.375 1.00 69.06 78 PHE A CA 1
ATOM 601 C C . PHE A 1 78 ? 16.500 8.775 -50.851 1.00 69.06 78 PHE A C 1
ATOM 603 O O . PHE A 1 78 ? 16.101 9.747 -51.490 1.00 69.06 78 PHE A O 1
ATOM 610 N N . THR A 1 79 ? 16.508 7.550 -51.373 1.00 70.81 79 THR A N 1
ATOM 611 C CA . THR A 1 79 ? 16.063 7.265 -52.743 1.00 70.81 79 THR A CA 1
ATOM 612 C C . THR A 1 79 ? 14.564 7.539 -52.915 1.00 70.81 79 THR A C 1
ATOM 614 O O . THR A 1 79 ? 14.145 8.157 -53.896 1.00 70.81 79 THR A O 1
ATOM 617 N N . LEU A 1 80 ? 13.739 7.140 -51.942 1.00 70.25 80 LEU A N 1
ATOM 618 C CA . LEU A 1 80 ? 12.299 7.397 -51.946 1.00 70.25 80 LEU A CA 1
ATOM 619 C C . LEU A 1 80 ? 11.983 8.899 -51.877 1.00 70.25 80 LEU A C 1
ATOM 621 O O . LEU A 1 80 ? 11.136 9.386 -52.626 1.00 70.25 80 LEU A O 1
ATOM 625 N N . THR A 1 81 ? 12.671 9.641 -51.010 1.00 72.94 81 THR A N 1
ATOM 626 C CA . THR A 1 81 ? 12.459 11.090 -50.859 1.00 72.94 81 THR A CA 1
ATOM 627 C C . THR A 1 81 ? 12.893 11.870 -52.100 1.00 72.94 81 THR A C 1
ATOM 629 O O . THR A 1 81 ? 12.156 12.753 -52.542 1.00 72.94 81 THR A O 1
ATOM 632 N N . GLU A 1 82 ? 14.007 11.503 -52.737 1.00 72.81 82 GLU A N 1
ATOM 633 C CA . GLU A 1 82 ? 14.410 12.083 -54.025 1.00 72.81 82 GLU A CA 1
ATOM 634 C C . GLU A 1 82 ? 13.402 11.772 -55.141 1.00 72.81 82 GLU A C 1
ATOM 636 O O . GLU A 1 82 ? 13.051 12.659 -55.921 1.00 72.81 82 GLU A O 1
ATOM 641 N N . ASN A 1 83 ? 12.855 10.557 -55.191 1.00 73.56 83 ASN A N 1
ATOM 642 C CA . ASN A 1 83 ? 11.833 10.196 -56.177 1.00 73.56 83 ASN A CA 1
ATOM 643 C C . ASN A 1 83 ? 10.518 10.967 -55.984 1.00 73.56 83 ASN A C 1
ATOM 645 O O . ASN A 1 83 ? 9.889 11.360 -56.967 1.00 73.56 83 ASN A O 1
ATOM 649 N N . ILE A 1 84 ? 10.108 11.226 -54.737 1.00 75.25 84 ILE A N 1
ATOM 650 C CA . ILE A 1 84 ? 8.943 12.073 -54.435 1.00 75.25 84 ILE A CA 1
ATOM 651 C C . ILE A 1 84 ? 9.216 13.520 -54.855 1.00 75.25 84 ILE A C 1
ATOM 653 O O . ILE A 1 84 ? 8.368 14.142 -55.490 1.00 75.25 84 ILE A O 1
ATOM 657 N N . ARG A 1 85 ? 10.410 14.046 -54.559 1.00 70.06 85 ARG A N 1
ATOM 658 C CA . ARG A 1 85 ? 10.809 15.414 -54.921 1.00 70.06 85 ARG A CA 1
ATOM 659 C C . ARG A 1 85 ? 10.857 15.638 -56.434 1.00 70.06 85 ARG A C 1
ATOM 661 O O . ARG A 1 85 ? 10.588 16.744 -56.893 1.00 70.06 85 ARG A O 1
ATOM 668 N N . ARG A 1 86 ? 11.210 14.604 -57.200 1.00 71.31 86 ARG A N 1
ATOM 669 C CA . ARG A 1 86 ? 11.332 14.654 -58.664 1.00 71.31 86 ARG A CA 1
ATOM 670 C C . ARG A 1 86 ? 10.024 14.411 -59.412 1.00 71.31 86 ARG A C 1
ATOM 672 O O . ARG A 1 86 ? 10.004 14.602 -60.625 1.00 71.31 86 ARG A O 1
ATOM 679 N N . LYS A 1 87 ? 8.939 14.008 -58.741 1.00 62.84 87 LYS A N 1
ATOM 680 C CA . LYS A 1 87 ? 7.633 13.903 -59.403 1.00 62.84 87 LYS A CA 1
ATOM 681 C C . LYS A 1 87 ? 7.062 15.306 -59.652 1.00 62.84 87 LYS A C 1
ATOM 683 O O . LYS A 1 87 ? 6.836 16.033 -58.684 1.00 62.84 87 LYS A O 1
ATOM 688 N N . PRO A 1 88 ? 6.806 15.701 -60.913 1.00 63.00 88 PRO A N 1
ATOM 689 C CA . PRO A 1 88 ? 6.004 16.887 -61.179 1.00 63.00 88 PRO A CA 1
ATOM 690 C C . PRO A 1 88 ? 4.580 16.653 -60.650 1.00 63.00 88 PRO A C 1
ATOM 692 O O . PRO A 1 88 ? 4.089 15.523 -60.687 1.00 63.00 88 PRO A O 1
ATOM 695 N N . ARG A 1 89 ? 3.973 17.709 -60.096 1.00 58.38 89 ARG A N 1
ATOM 696 C CA . ARG A 1 89 ? 2.586 17.696 -59.607 1.00 58.38 89 ARG A CA 1
ATOM 697 C C . ARG A 1 89 ? 1.597 17.347 -60.710 1.00 58.38 89 ARG A C 1
ATOM 699 O O . ARG A 1 89 ? 1.809 17.834 -61.841 1.00 58.38 89 ARG A O 1
#